Protein AF-A0A212T5V1-F1 (afdb_monomer_lite)

Secondary structure (DSSP, 8-state):
-HHHHHHHHHHHHS------PPPPPHHHHHHHHHHHHHHHHHHHHHHHHHHHHHHHHHHHHPPTTPPPPPPPPP--S--PPP--

Structure (mmCIF, N/CA/C/O backbone):
data_AF-A0A212T5V1-F1
#
_entry.id   AF-A0A212T5V1-F1
#
loop_
_atom_site.group_PDB
_atom_site.id
_atom_site.type_symbol
_atom_site.label_atom_id
_atom_site.label_alt_id
_atom_site.label_comp_id
_atom_site.label_asym_id
_atom_site.label_entity_id
_atom_site.label_seq_id
_atom_site.pdbx_PDB_ins_code
_atom_site.Cartn_x
_atom_site.Cartn_y
_atom_site.Cartn_z
_atom_site.occupancy
_atom_site.B_iso_or_equiv
_atom_site.auth_seq_id
_atom_site.auth_comp_id
_atom_site.auth_asym_id
_atom_site.auth_atom_id
_atom_site.pdbx_PDB_model_num
ATOM 1 N N . MET A 1 1 ? 30.264 5.287 39.497 1.00 50.28 1 MET A N 1
ATOM 2 C CA . MET A 1 1 ? 29.589 3.974 39.611 1.00 50.28 1 MET A CA 1
ATOM 3 C C . MET A 1 1 ? 28.273 4.058 40.397 1.00 50.28 1 MET A C 1
ATOM 5 O O . MET A 1 1 ? 27.234 3.911 39.778 1.00 50.28 1 MET A O 1
ATOM 9 N N . LYS A 1 2 ? 28.260 4.395 41.702 1.00 56.28 2 LYS A N 1
ATOM 10 C CA . LYS A 1 2 ? 27.027 4.402 42.537 1.00 56.28 2 LYS A CA 1
ATOM 11 C C . LYS A 1 2 ? 25.898 5.336 42.040 1.00 56.28 2 LYS A C 1
ATOM 13 O O . LYS A 1 2 ? 24.732 4.971 42.102 1.00 56.28 2 LYS A O 1
ATOM 18 N N . LYS A 1 3 ? 26.245 6.518 41.511 1.00 56.75 3 LYS A N 1
ATOM 19 C CA . LYS A 1 3 ? 25.282 7.538 41.036 1.00 56.75 3 LYS A CA 1
ATOM 20 C C . LYS A 1 3 ? 24.600 7.168 39.709 1.00 56.75 3 LYS A C 1
ATOM 22 O O . LYS A 1 3 ? 23.475 7.577 39.472 1.00 56.75 3 LYS A O 1
ATOM 27 N N . ILE A 1 4 ? 25.276 6.373 38.875 1.00 69.31 4 ILE A N 1
ATOM 28 C CA . ILE A 1 4 ? 24.754 5.907 37.579 1.00 69.31 4 ILE A CA 1
ATOM 29 C C . ILE A 1 4 ? 23.775 4.750 37.808 1.00 69.31 4 ILE A C 1
ATOM 31 O O . ILE A 1 4 ? 22.709 4.723 37.204 1.00 69.31 4 ILE A O 1
ATOM 35 N N . SER A 1 5 ? 24.079 3.854 38.755 1.00 64.38 5 SER A N 1
ATOM 36 C CA . SER A 1 5 ? 23.155 2.786 39.155 1.00 64.38 5 SER A CA 1
ATOM 37 C C . SER A 1 5 ? 21.835 3.324 39.713 1.00 64.38 5 SER A C 1
ATOM 39 O O . SER A 1 5 ? 20.792 2.745 39.445 1.00 64.38 5 SER A O 1
ATOM 41 N N . LEU A 1 6 ? 21.859 4.447 40.442 1.00 66.06 6 LEU A N 1
ATOM 42 C CA . LEU A 1 6 ? 20.640 5.068 40.969 1.00 66.06 6 LEU A CA 1
ATOM 43 C C . LEU A 1 6 ? 19.756 5.661 39.858 1.00 66.06 6 LEU A C 1
ATOM 45 O O . LEU A 1 6 ? 18.538 5.599 39.959 1.00 66.06 6 LEU A O 1
ATOM 49 N N . LEU A 1 7 ? 20.369 6.191 38.796 1.00 67.81 7 LEU A N 1
ATOM 50 C CA . LEU A 1 7 ? 19.688 6.851 37.677 1.00 67.81 7 LEU A CA 1
ATOM 51 C C . LEU A 1 7 ? 19.037 5.848 36.707 1.00 67.81 7 LEU A C 1
ATOM 53 O O . LEU A 1 7 ? 17.969 6.115 36.167 1.00 67.81 7 LEU A O 1
ATOM 57 N N . LEU A 1 8 ? 19.641 4.667 36.526 1.00 68.56 8 LEU A N 1
ATOM 58 C CA . LEU A 1 8 ? 19.027 3.580 35.752 1.00 68.56 8 LEU A CA 1
ATOM 59 C C . LEU A 1 8 ? 17.804 2.969 36.453 1.00 68.56 8 LEU A C 1
ATOM 61 O O . LEU A 1 8 ? 16.854 2.578 35.781 1.00 68.56 8 LEU A O 1
ATOM 65 N N . VAL A 1 9 ? 17.803 2.899 37.787 1.00 68.31 9 VAL A N 1
ATOM 66 C CA . VAL A 1 9 ? 16.685 2.321 38.554 1.00 68.31 9 VAL A CA 1
ATOM 67 C C . VAL A 1 9 ? 15.448 3.225 38.525 1.00 68.31 9 VAL A C 1
ATOM 69 O O . VAL A 1 9 ? 14.334 2.716 38.457 1.00 68.31 9 VA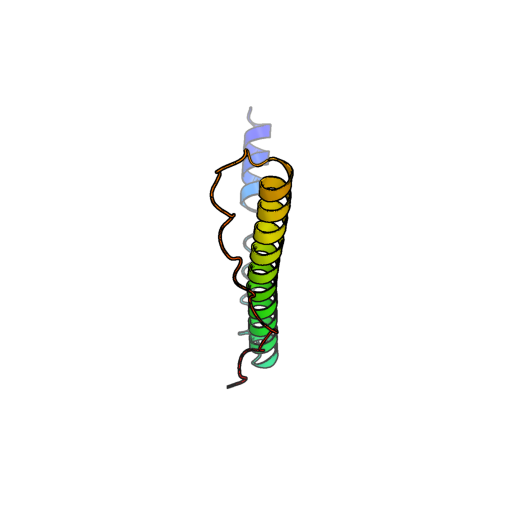L A O 1
ATOM 72 N N . THR A 1 10 ? 15.611 4.550 38.506 1.00 66.19 10 THR A N 1
ATOM 73 C CA . THR A 1 10 ? 14.486 5.499 38.414 1.00 66.19 10 THR A CA 1
ATOM 74 C C . THR A 1 10 ? 13.857 5.589 37.024 1.00 66.19 10 THR A C 1
ATOM 76 O O . THR A 1 10 ? 12.661 5.847 36.933 1.00 66.19 10 THR A O 1
ATOM 79 N N . LEU A 1 11 ? 14.605 5.337 35.942 1.00 66.56 11 LEU A N 1
ATOM 80 C CA . LEU A 1 11 ? 14.024 5.267 34.591 1.00 66.56 11 LEU A CA 1
ATOM 81 C C . LEU A 1 11 ? 13.168 4.008 34.374 1.00 66.56 11 LEU A C 1
ATOM 83 O O . LEU A 1 11 ? 12.253 4.019 33.557 1.00 66.56 11 LEU A O 1
ATOM 87 N N . LEU A 1 12 ? 13.445 2.924 35.104 1.00 62.38 12 LEU A N 1
ATOM 88 C CA . LEU A 1 12 ? 12.684 1.673 35.010 1.00 62.38 12 LEU A CA 1
ATOM 89 C C . LEU A 1 12 ? 11.356 1.717 35.787 1.00 62.38 12 LEU A C 1
ATOM 91 O O . LEU A 1 12 ? 10.477 0.898 35.529 1.00 62.38 12 LEU A O 1
ATOM 95 N N . THR A 1 13 ? 11.187 2.659 36.721 1.00 63.81 13 THR A N 1
ATOM 96 C CA . THR A 1 13 ? 9.955 2.814 37.518 1.00 63.81 13 THR A CA 1
ATOM 97 C C . THR A 1 13 ? 9.005 3.882 36.970 1.00 63.81 13 THR A C 1
ATOM 99 O O . THR A 1 13 ? 7.840 3.933 37.373 1.00 63.81 13 THR A O 1
ATOM 102 N N . SER A 1 14 ? 9.447 4.705 36.013 1.00 61.56 14 SER A N 1
ATOM 103 C CA . SER A 1 14 ? 8.600 5.677 35.322 1.00 61.56 14 SER A CA 1
ATOM 104 C C . SER A 1 14 ? 7.829 5.025 34.170 1.00 61.56 14 SER A C 1
ATOM 106 O O . SER A 1 14 ? 8.242 5.116 33.017 1.00 61.56 14 SER A O 1
ATOM 108 N N . GLY A 1 15 ? 6.693 4.385 34.460 1.00 62.97 15 GLY A N 1
ATOM 109 C CA . GLY A 1 15 ? 5.688 4.161 33.413 1.00 62.97 15 GLY A CA 1
ATOM 110 C C . GLY A 1 15 ? 4.948 2.831 33.404 1.00 62.97 15 GLY A C 1
ATOM 111 O O . GLY A 1 15 ? 4.847 2.215 32.353 1.00 62.97 15 GLY A O 1
ATOM 112 N N . PHE A 1 16 ? 4.343 2.425 34.519 1.00 59.66 16 PHE A N 1
ATOM 113 C CA . PHE A 1 16 ? 3.156 1.561 34.464 1.00 59.66 16 PHE A CA 1
ATOM 114 C C . PHE A 1 16 ? 2.060 2.131 35.361 1.00 59.66 16 PHE A C 1
ATOM 116 O O . PHE A 1 16 ? 1.606 1.505 36.314 1.00 59.66 16 PHE A O 1
ATOM 123 N N . VAL A 1 17 ? 1.598 3.342 35.035 1.00 60.31 17 VAL A N 1
ATOM 124 C CA . VAL A 1 17 ? 0.255 3.754 35.449 1.00 60.31 17 VAL A CA 1
ATOM 125 C C . VAL A 1 17 ? -0.710 3.064 34.490 1.00 60.31 17 VAL A C 1
ATOM 127 O O . VAL A 1 17 ? -1.168 3.646 33.512 1.00 60.31 17 VAL A O 1
ATOM 130 N N . MET A 1 18 ? -0.989 1.785 34.745 1.00 55.97 18 MET A N 1
ATOM 131 C CA . MET A 1 18 ? -2.172 1.124 34.195 1.00 55.97 18 MET A CA 1
ATOM 132 C C . MET A 1 18 ? -3.385 1.719 34.916 1.00 55.97 18 MET A C 1
ATOM 134 O O . MET A 1 18 ? -3.993 1.085 35.776 1.00 55.97 18 MET A O 1
ATOM 138 N N . ALA A 1 19 ? -3.721 2.975 34.605 1.00 58.84 19 ALA A N 1
ATOM 139 C CA . ALA A 1 19 ? -5.072 3.452 34.834 1.00 58.84 19 ALA A CA 1
ATOM 140 C C . ALA A 1 19 ? -5.951 2.476 34.059 1.00 58.84 19 ALA A C 1
ATOM 142 O O . ALA A 1 19 ? -5.803 2.367 32.843 1.00 58.84 19 ALA A O 1
ATOM 143 N N . LYS A 1 20 ? -6.760 1.675 34.759 1.00 52.56 20 LYS A N 1
ATOM 144 C CA . LYS A 1 20 ? -7.679 0.730 34.128 1.00 52.56 20 LYS A CA 1
ATOM 145 C C . LYS A 1 20 ? -8.553 1.549 33.187 1.00 52.56 20 LYS A C 1
ATOM 147 O O . LYS A 1 20 ? -9.458 2.240 33.649 1.00 52.56 20 LYS A O 1
ATOM 152 N N . LEU A 1 21 ? -8.210 1.544 31.896 1.00 51.88 21 LEU A N 1
ATOM 153 C CA . LEU A 1 21 ? -8.983 2.272 30.909 1.00 51.88 21 LEU A CA 1
ATOM 154 C C . LEU A 1 21 ? -10.406 1.716 31.004 1.00 51.88 21 LEU A C 1
ATOM 156 O O . LEU A 1 21 ? -10.567 0.488 31.093 1.00 51.88 21 LEU A O 1
ATOM 160 N N . PRO A 1 22 ? -11.431 2.586 31.024 1.00 66.12 22 PRO A N 1
ATOM 161 C CA . PRO A 1 22 ? -12.785 2.131 30.779 1.00 66.12 22 PRO A CA 1
ATOM 162 C C . PRO A 1 22 ? -12.751 1.264 29.522 1.00 66.12 22 PRO A C 1
ATOM 164 O O . PRO A 1 22 ? -12.028 1.583 28.572 1.00 66.12 22 PRO A O 1
ATOM 167 N N . THR A 1 23 ? -13.482 0.150 29.525 1.00 70.19 23 THR A N 1
ATOM 168 C CA . THR A 1 23 ? -13.715 -0.595 28.287 1.00 70.19 23 THR A CA 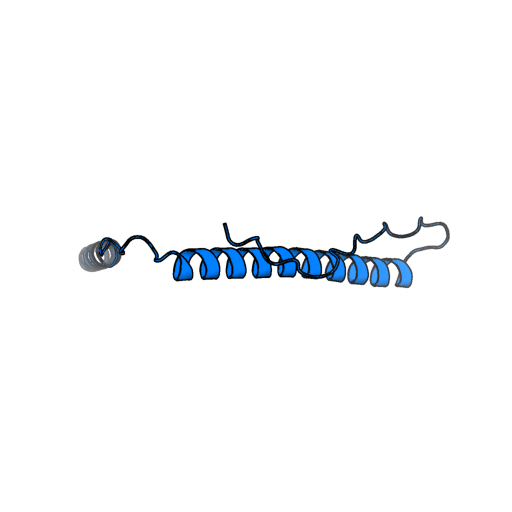1
ATOM 169 C C . THR A 1 23 ? -14.122 0.406 27.210 1.00 70.19 23 THR A C 1
ATOM 171 O O . THR A 1 23 ? -15.016 1.213 27.489 1.00 70.19 23 THR A O 1
ATOM 174 N N . PRO A 1 24 ? -13.442 0.416 26.048 1.00 69.25 24 PRO A N 1
ATOM 175 C CA . PRO A 1 24 ? -13.719 1.391 25.008 1.00 69.25 24 PRO A CA 1
ATOM 176 C C . PRO A 1 24 ? -15.210 1.370 24.706 1.00 69.25 24 PRO A C 1
ATOM 178 O O . PRO A 1 24 ? -15.823 0.300 24.636 1.00 69.25 24 PRO A O 1
ATOM 181 N N . THR A 1 25 ? -15.803 2.554 24.574 1.00 79.81 25 THR A N 1
ATOM 182 C CA . THR A 1 25 ? -17.196 2.638 24.145 1.00 79.81 25 THR A CA 1
ATOM 183 C C . THR A 1 25 ? -17.333 1.964 22.775 1.00 79.81 25 THR A C 1
ATOM 185 O O . THR A 1 25 ? -16.352 1.898 22.024 1.00 79.81 25 THR A O 1
ATOM 188 N N . PRO A 1 26 ? -18.528 1.478 22.402 1.00 83.44 26 PRO A N 1
ATOM 189 C CA . PRO A 1 26 ? -18.751 0.918 21.069 1.00 83.44 26 PRO A CA 1
ATOM 190 C C . PRO A 1 26 ? -18.273 1.853 19.945 1.00 83.44 26 PRO A C 1
ATOM 192 O O . PRO A 1 26 ? -17.680 1.404 18.968 1.00 83.44 26 PRO A O 1
ATOM 195 N N . GLU A 1 27 ? -18.423 3.168 20.132 1.00 80.94 27 GLU A N 1
ATOM 196 C CA . GLU A 1 27 ? -17.925 4.186 19.201 1.00 80.94 27 GLU A CA 1
ATOM 197 C C . GLU A 1 27 ? -16.391 4.228 19.114 1.00 80.94 27 GLU A C 1
ATOM 199 O O . GLU A 1 27 ? -15.831 4.326 18.021 1.00 80.94 27 GLU A O 1
ATOM 204 N N . GLN A 1 28 ? -15.689 4.117 20.246 1.00 84.69 28 GLN A N 1
ATOM 205 C CA . GLN A 1 28 ? -14.223 4.078 20.275 1.00 84.69 28 GLN A CA 1
ATOM 206 C C . GLN A 1 28 ? -13.670 2.789 19.659 1.00 84.69 28 GLN A C 1
ATOM 208 O O . GLN A 1 28 ? -12.657 2.835 18.961 1.00 84.69 28 GLN A O 1
ATOM 213 N N . ALA A 1 29 ? -14.337 1.653 19.884 1.00 84.38 29 ALA A N 1
ATOM 214 C CA . ALA A 1 29 ? -13.978 0.382 19.260 1.00 84.38 29 ALA A CA 1
ATOM 215 C C . ALA A 1 29 ? -14.152 0.448 17.733 1.00 84.38 29 ALA A C 1
ATOM 217 O O . ALA A 1 29 ? -13.207 0.168 16.997 1.00 84.38 29 ALA A O 1
ATOM 218 N N . ALA A 1 30 ? -15.298 0.949 17.256 1.00 85.75 30 ALA A N 1
ATOM 219 C CA . ALA A 1 30 ? -15.551 1.133 15.828 1.00 85.75 30 ALA A CA 1
ATOM 220 C C . ALA A 1 30 ? -14.545 2.099 15.171 1.00 85.75 30 ALA A C 1
ATOM 222 O O . ALA A 1 30 ? -14.063 1.847 14.064 1.00 85.75 30 ALA A O 1
ATOM 223 N N . ALA A 1 31 ? -14.171 3.185 15.857 1.00 86.75 31 ALA A N 1
ATOM 224 C CA . ALA A 1 31 ? -13.152 4.115 15.372 1.00 86.75 31 ALA A CA 1
ATOM 225 C C . ALA A 1 31 ? -11.759 3.464 15.281 1.00 86.75 31 ALA A C 1
ATOM 227 O O . ALA A 1 31 ? -11.036 3.696 14.307 1.00 86.75 31 ALA A O 1
ATOM 228 N N . ALA A 1 32 ? -11.390 2.631 16.259 1.00 87.75 32 ALA A N 1
ATOM 229 C CA . ALA A 1 32 ? -10.130 1.892 16.249 1.00 87.75 32 ALA A CA 1
ATOM 230 C C . ALA A 1 32 ? -10.085 0.848 15.120 1.00 87.75 32 ALA A C 1
ATOM 232 O O . ALA A 1 32 ? -9.080 0.755 14.411 1.00 87.75 32 ALA A O 1
ATOM 233 N N . ASP A 1 33 ? -11.182 0.122 14.896 1.00 89.75 33 ASP A N 1
ATOM 234 C CA . ASP A 1 33 ? -11.294 -0.853 13.809 1.00 89.75 33 ASP A CA 1
ATOM 235 C C . ASP A 1 33 ? -11.250 -0.181 12.434 1.00 89.75 33 ASP A C 1
ATOM 237 O O . ASP A 1 33 ? -10.556 -0.653 11.529 1.00 89.75 33 ASP A O 1
ATOM 241 N N . LEU A 1 34 ? -11.902 0.975 12.283 1.00 90.31 34 LEU A N 1
ATOM 242 C CA . LEU A 1 34 ? -11.815 1.794 11.076 1.00 90.31 34 LEU A CA 1
ATOM 243 C C . LEU A 1 34 ? -10.376 2.276 10.841 1.00 90.31 34 LEU A C 1
ATOM 245 O O . LEU A 1 34 ? -9.866 2.158 9.723 1.00 90.31 34 LEU A O 1
ATOM 249 N N . ALA A 1 35 ? -9.697 2.789 11.872 1.00 93.69 35 ALA A N 1
ATOM 250 C CA . ALA A 1 35 ? -8.308 3.233 11.767 1.00 93.69 35 ALA A CA 1
ATOM 251 C C . ALA A 1 35 ? -7.379 2.081 11.356 1.00 93.69 35 ALA A C 1
ATOM 253 O O . ALA A 1 35 ? -6.593 2.223 10.419 1.00 93.69 35 ALA A O 1
ATOM 254 N N . LYS A 1 36 ? -7.532 0.910 11.983 1.00 92.75 36 LYS A N 1
ATOM 255 C CA . LYS A 1 36 ? -6.792 -0.306 11.632 1.00 92.75 36 LYS A CA 1
ATOM 256 C C . LYS A 1 36 ? -7.055 -0.732 10.187 1.00 92.75 36 LYS A C 1
ATOM 258 O O . LYS A 1 36 ? -6.110 -1.055 9.468 1.00 92.75 36 LYS A O 1
ATOM 263 N N . ALA A 1 37 ? -8.311 -0.694 9.742 1.00 94.88 37 ALA A N 1
ATOM 264 C CA . ALA A 1 37 ? -8.678 -1.021 8.368 1.00 94.88 37 ALA A CA 1
ATOM 265 C C . ALA A 1 37 ? -8.059 -0.036 7.361 1.00 94.88 37 ALA A C 1
ATOM 267 O O . ALA A 1 37 ? -7.542 -0.465 6.328 1.00 94.88 37 ALA A O 1
ATOM 268 N N . LYS A 1 38 ? -8.052 1.270 7.667 1.00 95.44 38 LYS A N 1
ATOM 269 C CA . LYS A 1 38 ? -7.402 2.294 6.832 1.00 95.44 38 LYS A CA 1
ATOM 270 C C . LYS A 1 38 ? -5.900 2.069 6.720 1.00 95.44 38 LYS A C 1
ATOM 272 O O . LYS A 1 38 ? -5.383 2.121 5.608 1.00 95.44 38 LYS A O 1
ATOM 277 N N . THR A 1 39 ? -5.220 1.785 7.829 1.00 97.25 39 THR A N 1
ATOM 278 C CA . THR A 1 39 ? -3.782 1.482 7.824 1.00 97.25 39 THR A CA 1
ATOM 279 C C . THR A 1 39 ? -3.496 0.247 6.980 1.00 97.25 39 THR A C 1
ATOM 281 O O . THR A 1 39 ? -2.731 0.329 6.026 1.00 97.25 39 THR A O 1
ATOM 284 N N . ALA A 1 40 ? -4.211 -0.856 7.225 1.00 96.31 40 ALA A N 1
ATOM 285 C CA . ALA A 1 40 ? -4.035 -2.088 6.460 1.00 96.31 40 ALA A CA 1
ATOM 286 C C . ALA A 1 40 ? -4.307 -1.899 4.956 1.00 96.31 40 ALA A C 1
ATOM 288 O O . ALA A 1 40 ? -3.662 -2.524 4.115 1.00 96.31 40 ALA A O 1
ATOM 289 N N . HIS A 1 41 ? -5.266 -1.046 4.590 1.00 97.50 41 HIS A N 1
ATOM 290 C CA . HIS A 1 41 ? -5.498 -0.697 3.193 1.00 97.50 41 HIS A CA 1
ATOM 291 C C . HIS A 1 41 ? -4.375 0.178 2.621 1.00 97.50 41 HIS A C 1
ATOM 293 O O . HIS A 1 41 ? -3.899 -0.089 1.518 1.00 97.50 41 HIS A O 1
ATOM 299 N N . GLY A 1 42 ? -3.915 1.178 3.375 1.00 97.69 42 GLY A N 1
ATOM 300 C CA . GLY A 1 42 ? -2.775 2.020 3.017 1.00 97.69 42 GLY A CA 1
ATOM 301 C C . GLY A 1 42 ? -1.510 1.205 2.749 1.00 97.69 42 GLY A C 1
ATOM 302 O O . GLY A 1 42 ? -0.853 1.432 1.735 1.00 97.69 42 GLY A O 1
ATOM 303 N N . ASP A 1 43 ? -1.233 0.195 3.574 1.00 97.62 43 ASP A N 1
ATOM 304 C CA . ASP A 1 43 ? -0.097 -0.716 3.397 1.00 97.62 43 ASP A CA 1
ATOM 305 C C . ASP A 1 43 ? -0.197 -1.493 2.077 1.00 97.62 43 ASP A C 1
ATOM 307 O O . ASP A 1 43 ? 0.771 -1.574 1.316 1.00 97.62 43 ASP A O 1
ATOM 311 N N . LYS A 1 44 ? -1.391 -2.004 1.743 1.00 97.50 44 LYS A N 1
ATOM 312 C CA . LYS A 1 44 ? -1.637 -2.682 0.459 1.00 97.50 44 LYS A CA 1
ATOM 313 C C . LYS A 1 44 ? -1.447 -1.737 -0.732 1.00 97.50 44 LYS A C 1
ATOM 315 O O . LYS A 1 44 ? -0.858 -2.130 -1.737 1.00 97.50 44 LYS A O 1
ATOM 320 N N . VAL A 1 45 ? -1.909 -0.488 -0.626 1.00 98.12 45 VAL A N 1
ATOM 321 C CA . VAL A 1 45 ? -1.693 0.543 -1.658 1.00 98.12 45 VAL A CA 1
ATOM 322 C C . VAL A 1 45 ? -0.209 0.879 -1.796 1.00 98.12 45 VAL A C 1
ATOM 324 O O . VAL A 1 45 ? 0.285 1.015 -2.916 1.00 98.12 45 VAL A O 1
ATOM 327 N N . GLY A 1 46 ? 0.514 0.988 -0.682 1.00 97.94 46 GLY A N 1
ATOM 328 C CA . GLY A 1 46 ? 1.958 1.204 -0.663 1.00 97.94 46 GLY A CA 1
ATOM 329 C C . GLY A 1 46 ? 2.710 0.083 -1.377 1.00 97.94 46 GLY A C 1
ATOM 330 O O . GLY A 1 46 ? 3.500 0.355 -2.280 1.00 97.94 46 GLY A O 1
ATOM 331 N N . ALA A 1 47 ? 2.399 -1.174 -1.051 1.00 97.56 47 ALA A N 1
ATOM 332 C CA . ALA A 1 47 ? 2.981 -2.344 -1.706 1.00 97.56 47 ALA A CA 1
ATOM 333 C C . ALA A 1 47 ? 2.678 -2.381 -3.214 1.00 97.56 47 ALA A C 1
ATOM 335 O O . ALA A 1 47 ? 3.571 -2.649 -4.019 1.00 97.56 47 ALA A O 1
ATOM 336 N N . TYR A 1 48 ? 1.446 -2.047 -3.611 1.00 97.94 48 TYR A N 1
ATOM 337 C CA . TYR A 1 48 ? 1.071 -1.952 -5.022 1.00 97.94 48 TYR A CA 1
ATOM 338 C C . TYR A 1 48 ? 1.905 -0.902 -5.768 1.00 97.94 48 TYR A C 1
ATOM 340 O O . TYR A 1 48 ? 2.487 -1.201 -6.811 1.00 97.94 48 TYR A O 1
ATOM 348 N N . LYS A 1 49 ? 2.035 0.309 -5.213 1.00 97.62 49 LYS A N 1
ATOM 349 C CA . LYS A 1 49 ? 2.853 1.381 -5.805 1.00 97.62 49 LYS A CA 1
ATOM 350 C C . LYS A 1 49 ? 4.333 1.009 -5.878 1.00 97.62 49 LYS A C 1
ATOM 352 O O . LYS A 1 49 ? 4.980 1.305 -6.878 1.00 97.62 49 LYS A O 1
ATOM 357 N N . LEU A 1 50 ? 4.856 0.340 -4.851 1.00 97.06 50 LEU A N 1
ATOM 358 C CA . LEU A 1 50 ? 6.235 -0.141 -4.841 1.00 97.06 50 LEU A CA 1
ATOM 359 C C . LEU A 1 50 ? 6.483 -1.156 -5.962 1.00 97.06 50 LEU A C 1
ATOM 361 O O . LEU A 1 50 ? 7.460 -1.017 -6.692 1.00 97.06 50 LEU A O 1
ATOM 365 N N . CYS A 1 51 ? 5.579 -2.122 -6.144 1.00 97.69 51 CYS A N 1
ATOM 366 C CA . CYS A 1 51 ? 5.653 -3.077 -7.249 1.00 97.69 51 CYS A CA 1
ATOM 367 C C . CYS A 1 51 ? 5.672 -2.363 -8.610 1.00 97.69 51 CYS A C 1
ATOM 369 O O . CYS A 1 51 ? 6.520 -2.653 -9.454 1.00 97.69 51 CYS A O 1
ATOM 371 N N . LEU A 1 52 ? 4.793 -1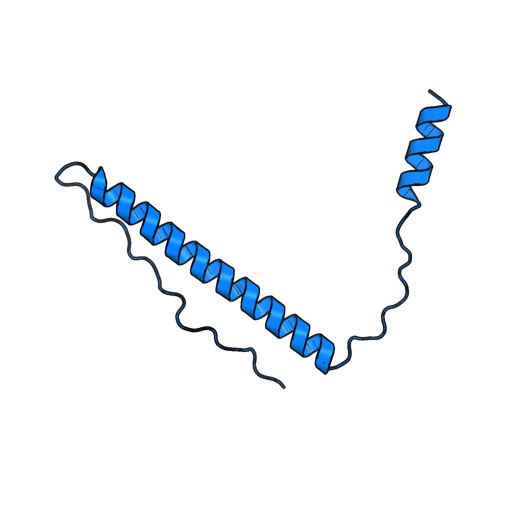.374 -8.813 1.00 97.44 52 LEU A N 1
ATOM 372 C CA . LEU A 1 52 ? 4.771 -0.597 -10.056 1.00 97.44 52 LEU A CA 1
ATOM 373 C C . LEU A 1 52 ? 6.096 0.135 -10.299 1.00 97.44 52 LEU A C 1
ATOM 375 O O . LEU A 1 52 ? 6.624 0.081 -11.408 1.00 97.44 52 LEU A O 1
ATOM 379 N N . ALA A 1 53 ? 6.659 0.768 -9.267 1.00 97.25 53 ALA A N 1
ATOM 380 C CA . ALA A 1 53 ? 7.939 1.465 -9.366 1.00 97.25 53 ALA A CA 1
ATOM 381 C C . ALA A 1 53 ? 9.094 0.505 -9.702 1.00 97.25 53 ALA A C 1
ATOM 383 O O . ALA A 1 53 ? 9.924 0.799 -10.563 1.00 97.25 53 ALA A O 1
ATOM 384 N N . GLN A 1 54 ? 9.127 -0.673 -9.075 1.00 96.62 54 GLN A N 1
ATOM 385 C CA . GLN A 1 54 ? 10.104 -1.719 -9.387 1.00 96.62 54 GLN A CA 1
ATOM 386 C C . GLN A 1 54 ? 9.976 -2.187 -10.841 1.00 96.62 54 GLN A C 1
ATOM 388 O O . GLN A 1 54 ? 10.980 -2.292 -11.547 1.00 96.62 54 GLN A O 1
ATOM 393 N N . ASN A 1 55 ? 8.747 -2.403 -11.312 1.00 96.31 55 ASN A N 1
ATOM 394 C CA . ASN A 1 55 ? 8.473 -2.794 -12.690 1.00 96.31 55 ASN A CA 1
ATOM 395 C C . ASN A 1 55 ? 8.876 -1.711 -13.693 1.00 96.31 55 ASN A C 1
ATOM 397 O O . ASN A 1 55 ? 9.388 -2.031 -14.765 1.00 96.31 55 ASN A O 1
ATOM 401 N N . GLU A 1 56 ? 8.667 -0.436 -13.368 1.00 96.06 56 GLU A N 1
ATOM 402 C CA . GLU A 1 56 ? 9.098 0.681 -14.206 1.00 96.06 56 GLU A CA 1
ATOM 403 C C . GLU A 1 56 ? 10.622 0.684 -14.375 1.00 96.06 56 GLU A C 1
ATO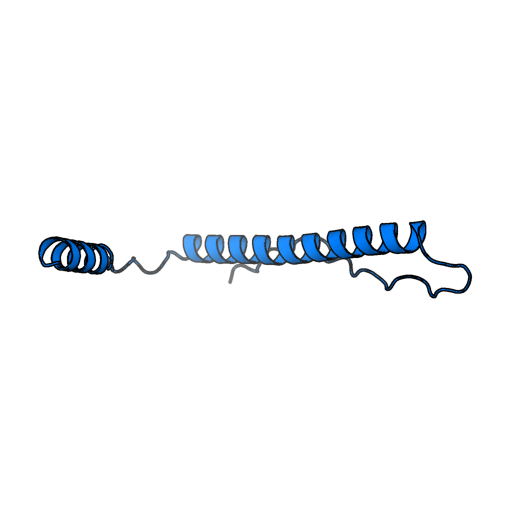M 405 O O . GLU A 1 56 ? 11.119 0.731 -15.501 1.00 96.06 56 GLU A O 1
ATOM 410 N N . VAL A 1 57 ? 11.370 0.558 -13.274 1.00 96.00 57 VAL A N 1
ATOM 411 C CA . VAL A 1 57 ? 12.838 0.479 -13.304 1.00 96.00 57 VAL A CA 1
ATOM 412 C C . VAL A 1 57 ? 13.299 -0.756 -14.081 1.00 96.00 57 VAL A C 1
ATOM 414 O O . VAL A 1 57 ? 14.142 -0.644 -14.971 1.00 96.00 57 VAL A O 1
ATOM 417 N N . ALA A 1 58 ? 12.709 -1.923 -13.814 1.00 94.69 58 ALA A N 1
ATOM 418 C CA . ALA A 1 58 ? 13.029 -3.149 -14.537 1.00 94.69 58 ALA A CA 1
ATOM 419 C C . ALA A 1 58 ? 12.777 -2.995 -16.044 1.00 94.69 58 ALA A C 1
ATOM 421 O O . ALA A 1 58 ? 13.613 -3.382 -16.853 1.00 94.69 58 ALA A O 1
ATOM 422 N N . ASN A 1 59 ? 11.672 -2.364 -16.444 1.00 94.00 59 ASN A N 1
ATOM 423 C CA . ASN A 1 59 ? 11.379 -2.121 -17.853 1.00 94.00 59 ASN A CA 1
ATOM 424 C C . ASN A 1 59 ? 12.346 -1.133 -18.512 1.00 94.00 59 ASN A C 1
ATOM 426 O O . ASN A 1 59 ? 12.657 -1.320 -19.687 1.00 94.00 59 ASN A O 1
ATOM 430 N N . LYS A 1 60 ? 12.839 -0.127 -17.780 1.00 9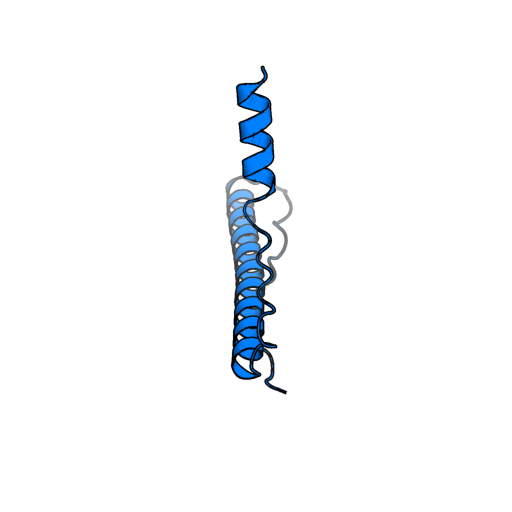4.88 60 LYS A N 1
ATOM 431 C CA . LYS A 1 60 ? 13.819 0.843 -18.295 1.00 94.88 60 LYS A CA 1
ATOM 432 C C . LYS A 1 60 ? 15.202 0.234 -18.526 1.00 94.88 60 LYS A C 1
ATOM 434 O O . LYS A 1 60 ? 15.880 0.639 -19.463 1.00 94.88 60 LYS A O 1
ATOM 439 N N . TYR A 1 61 ? 15.615 -0.725 -17.695 1.00 95.19 61 TYR A N 1
ATOM 440 C CA . TYR A 1 61 ? 16.992 -1.239 -17.698 1.00 95.19 61 TYR A CA 1
ATOM 441 C C . TYR A 1 61 ? 17.128 -2.726 -18.062 1.00 95.19 61 TYR A C 1
ATOM 443 O O . TYR A 1 61 ? 18.242 -3.255 -18.061 1.00 95.19 61 TYR A O 1
ATOM 451 N N . LYS A 1 62 ? 16.033 -3.428 -18.380 1.00 93.25 62 LYS A N 1
ATOM 452 C CA . LYS A 1 62 ? 16.093 -4.836 -18.804 1.00 93.25 62 LYS A CA 1
ATOM 453 C C . LYS A 1 62 ? 16.901 -5.003 -20.091 1.00 93.25 62 LYS A C 1
ATOM 455 O O . LYS A 1 62 ? 16.811 -4.202 -21.020 1.00 93.25 62 LYS A O 1
ATOM 460 N N . LYS A 1 63 ? 17.645 -6.106 -20.173 1.00 94.06 63 LYS A N 1
ATOM 461 C CA . LYS A 1 63 ? 18.312 -6.532 -21.410 1.00 94.06 63 LYS A CA 1
ATOM 462 C C . LYS A 1 63 ? 17.294 -7.149 -22.373 1.00 94.06 63 LYS A C 1
ATOM 464 O O . LYS A 1 63 ? 16.286 -7.715 -21.939 1.00 94.06 63 LYS A O 1
ATOM 469 N N . ALA A 1 64 ? 17.575 -7.088 -23.672 1.00 91.25 64 ALA A N 1
ATOM 470 C CA . ALA A 1 64 ? 16.769 -7.771 -24.682 1.00 91.25 64 ALA A CA 1
ATOM 471 C C . ALA A 1 64 ? 16.632 -9.274 -24.362 1.00 91.25 64 ALA A C 1
ATOM 473 O O . ALA A 1 64 ? 17.586 -9.905 -23.912 1.00 91.25 64 ALA A O 1
ATOM 474 N N . GLY A 1 65 ? 15.429 -9.825 -24.554 1.00 90.62 65 GLY A N 1
ATOM 475 C CA . GLY A 1 65 ? 15.109 -11.221 -24.229 1.00 90.62 65 GLY A CA 1
ATOM 476 C C . GLY A 1 65 ? 14.812 -11.501 -22.748 1.00 90.62 65 GLY A C 1
ATOM 477 O O . GLY A 1 65 ? 14.440 -12.621 -22.415 1.00 90.62 65 GLY A O 1
ATOM 478 N N . THR A 1 66 ? 14.921 -10.508 -21.857 1.00 92.12 66 THR A N 1
ATOM 479 C CA . THR A 1 66 ? 14.496 -10.664 -20.453 1.00 92.12 66 THR A CA 1
ATOM 480 C C . THR A 1 66 ? 12.969 -10.703 -20.361 1.00 92.12 66 THR A C 1
ATOM 482 O O . THR A 1 66 ? 12.288 -9.885 -20.987 1.00 92.12 66 THR A O 1
ATOM 485 N N . ALA A 1 67 ? 12.436 -11.624 -19.553 1.00 91.12 67 ALA A N 1
ATOM 486 C CA . ALA A 1 67 ? 11.002 -11.735 -19.300 1.00 91.12 67 ALA A CA 1
ATOM 487 C C . ALA A 1 67 ? 10.413 -10.432 -18.733 1.00 91.12 67 ALA A C 1
ATOM 489 O O . ALA A 1 67 ? 11.097 -9.643 -18.074 1.00 91.12 67 ALA A O 1
ATOM 490 N N . ALA A 1 68 ? 9.128 -10.200 -19.007 1.00 89.38 68 ALA A N 1
ATOM 491 C CA . ALA A 1 68 ? 8.424 -9.042 -18.478 1.00 89.38 68 ALA A CA 1
ATOM 492 C C . ALA A 1 68 ? 8.346 -9.102 -16.937 1.00 89.38 68 ALA A C 1
ATOM 494 O O . ALA A 1 68 ? 8.209 -10.195 -16.380 1.00 89.38 68 ALA A O 1
ATOM 495 N N . PRO A 1 69 ? 8.407 -7.949 -16.245 1.00 89.06 69 PRO A N 1
ATOM 496 C CA . PRO A 1 69 ? 8.191 -7.895 -14.803 1.00 89.06 69 PRO A CA 1
ATOM 497 C C . PRO A 1 69 ? 6.807 -8.435 -14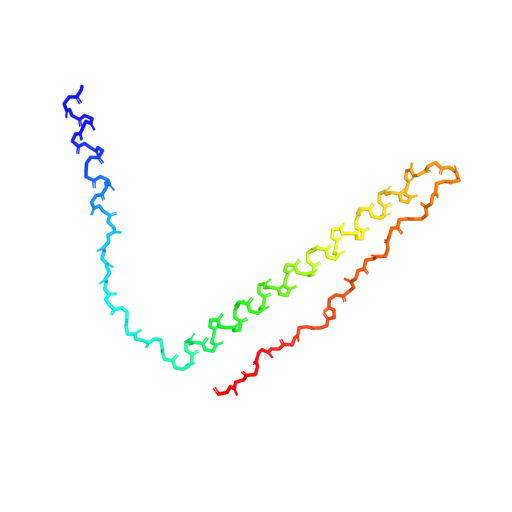.407 1.00 89.06 69 PRO A C 1
ATOM 499 O O . PRO A 1 69 ? 5.856 -8.351 -15.187 1.00 89.06 69 PRO A O 1
ATOM 502 N N . GLY A 1 70 ? 6.698 -8.988 -13.196 1.00 88.94 70 GLY A N 1
ATOM 503 C CA . GLY A 1 70 ? 5.470 -9.622 -12.703 1.00 88.94 70 GLY A CA 1
ATOM 504 C C . GLY A 1 70 ? 4.293 -8.652 -12.557 1.00 88.94 70 GLY A C 1
ATOM 505 O O . GLY A 1 70 ? 4.474 -7.444 -12.428 1.00 88.94 70 GLY A O 1
ATOM 506 N N . ALA A 1 71 ? 3.065 -9.174 -12.563 1.00 92.56 71 ALA A N 1
ATOM 507 C CA . ALA A 1 71 ? 1.869 -8.351 -12.392 1.00 92.56 71 ALA A CA 1
ATOM 508 C C . ALA A 1 71 ? 1.764 -7.784 -10.963 1.00 92.56 71 ALA A C 1
ATOM 510 O O . ALA A 1 71 ? 1.980 -8.499 -9.986 1.00 92.56 71 ALA A O 1
ATOM 511 N N . CYS A 1 72 ? 1.377 -6.511 -10.845 1.00 95.69 72 CYS A N 1
ATOM 512 C CA . CYS A 1 72 ? 1.091 -5.875 -9.560 1.00 95.69 72 CYS A CA 1
ATOM 513 C C . CYS A 1 72 ? -0.406 -5.961 -9.248 1.00 95.69 72 CYS A C 1
ATOM 515 O O . CYS A 1 72 ? -1.235 -5.524 -10.046 1.00 95.69 72 CYS A O 1
ATOM 517 N N . THR A 1 73 ? -0.761 -6.485 -8.075 1.00 95.75 73 THR A N 1
ATOM 518 C CA . THR A 1 73 ? -2.165 -6.624 -7.660 1.00 95.75 73 THR A CA 1
ATOM 519 C C . THR A 1 73 ? -2.709 -5.307 -7.125 1.00 95.75 73 THR A C 1
ATOM 521 O O . THR A 1 73 ? -2.259 -4.819 -6.088 1.00 95.75 73 THR A O 1
ATOM 524 N N . ASN A 1 74 ? -3.709 -4.746 -7.807 1.00 94.88 74 ASN A N 1
ATOM 525 C CA . ASN A 1 74 ? -4.409 -3.557 -7.334 1.00 94.88 74 ASN A CA 1
ATOM 526 C C . ASN A 1 74 ? -5.293 -3.921 -6.122 1.00 94.88 74 ASN A C 1
ATOM 528 O O . ASN A 1 74 ? -6.135 -4.813 -6.241 1.00 94.88 74 ASN A O 1
ATOM 532 N N . PRO A 1 75 ? -5.139 -3.247 -4.968 1.00 94.50 75 PRO A N 1
ATOM 533 C CA . PRO A 1 75 ? -5.910 -3.550 -3.763 1.00 94.50 75 PRO A CA 1
ATOM 534 C C . PRO A 1 75 ? -7.384 -3.119 -3.821 1.00 94.50 75 PRO A C 1
ATOM 536 O O . PRO A 1 75 ? -8.121 -3.400 -2.877 1.00 94.50 75 PRO A O 1
ATOM 539 N N . GLY A 1 76 ? -7.816 -2.456 -4.897 1.00 95.50 76 GLY A N 1
ATOM 540 C CA . GLY A 1 76 ? -9.179 -1.963 -5.067 1.00 95.50 76 GLY A CA 1
ATOM 541 C C . GLY A 1 76 ? -9.485 -0.739 -4.194 1.00 95.50 76 GLY A C 1
ATOM 542 O O . GLY A 1 76 ? -8.580 -0.167 -3.584 1.00 95.50 76 GLY A O 1
ATOM 543 N N . PRO A 1 77 ? -10.750 -0.295 -4.149 1.00 95.81 77 PRO A N 1
ATOM 544 C CA . PRO A 1 77 ? -11.181 0.768 -3.246 1.00 95.81 77 PRO A CA 1
ATOM 545 C C . PRO A 1 77 ? -11.202 0.298 -1.783 1.00 95.81 77 PRO A C 1
ATOM 547 O O . PRO A 1 77 ? -11.382 -0.885 -1.491 1.00 95.81 77 PRO A O 1
ATOM 550 N N . PHE A 1 78 ? -11.048 1.236 -0.846 1.00 94.81 78 PHE A N 1
ATOM 551 C CA . PHE A 1 78 ? -11.206 0.949 0.579 1.00 94.81 78 PHE A CA 1
ATOM 552 C C . PHE A 1 78 ? -12.654 0.559 0.898 1.00 94.81 78 PHE A C 1
ATOM 554 O O . PHE A 1 78 ? -13.582 1.296 0.564 1.00 94.81 78 PHE A O 1
ATOM 561 N N . VAL A 1 79 ? -12.832 -0.562 1.597 1.00 92.75 79 VAL A N 1
ATOM 562 C CA . VAL A 1 79 ? -14.127 -1.002 2.127 1.00 92.75 79 VAL A CA 1
ATOM 563 C C . VAL A 1 79 ? -14.081 -0.879 3.652 1.00 92.75 79 VAL A C 1
ATOM 565 O O . VAL A 1 79 ? -13.226 -1.518 4.274 1.00 92.75 79 VAL A O 1
ATOM 568 N N . PRO A 1 80 ? -14.941 -0.047 4.268 1.00 88.00 80 PRO A N 1
ATOM 569 C CA . PRO A 1 80 ? -14.978 0.092 5.717 1.00 88.00 80 PRO A CA 1
ATOM 570 C C . PRO A 1 80 ? -15.469 -1.205 6.385 1.00 88.00 80 PRO A C 1
ATOM 572 O O . PRO A 1 80 ? -16.296 -1.914 5.807 1.00 88.00 80 PRO A O 1
ATOM 575 N N . PRO A 1 81 ? -14.976 -1.529 7.594 1.00 85.06 81 PRO A N 1
ATOM 576 C CA . PRO A 1 81 ? -15.469 -2.675 8.351 1.00 85.06 81 PRO A CA 1
ATOM 577 C C . PRO A 1 81 ? -16.956 -2.495 8.692 1.00 85.06 81 PRO A C 1
ATOM 579 O O . PRO A 1 81 ? -17.397 -1.385 8.992 1.00 85.06 81 PRO A O 1
ATOM 582 N N . ALA A 1 82 ? -17.731 -3.582 8.627 1.00 78.69 82 ALA A N 1
ATOM 583 C CA . ALA A 1 82 ? -19.148 -3.561 8.976 1.00 78.69 82 ALA A CA 1
ATOM 584 C C . ALA A 1 82 ? -19.324 -3.266 10.472 1.00 78.69 82 ALA A C 1
ATOM 586 O O . ALA A 1 82 ? -18.687 -3.901 11.313 1.00 78.69 82 ALA A O 1
ATOM 587 N N . THR A 1 83 ? -20.197 -2.315 10.793 1.00 62.00 83 THR A N 1
ATOM 588 C CA . THR A 1 83 ? -20.643 -2.048 12.161 1.00 62.00 83 THR A CA 1
ATOM 589 C C . THR A 1 83 ? -21.627 -3.148 12.557 1.00 62.00 83 THR A C 1
ATOM 591 O O . THR A 1 83 ? -22.749 -3.151 12.050 1.00 62.00 83 THR A O 1
ATOM 594 N N . ASN A 1 84 ? -21.202 -4.104 13.385 1.00 52.78 84 ASN A N 1
ATOM 595 C CA . ASN A 1 84 ? -22.121 -5.020 14.071 1.00 52.78 84 ASN A CA 1
ATOM 596 C C . ASN A 1 84 ? -22.453 -4.467 15.453 1.00 52.78 84 ASN A C 1
ATOM 598 O O . ASN A 1 84 ? -21.512 -3.954 16.100 1.00 52.78 84 ASN A O 1
#

Foldseek 3Di:
DVVVVVVVVVVVPPDDPPPVPPDDDLVRVLVVQQVVLVVVLVVLVVQLVVLVVVQVVCVVDPDPPDDRRDDRDDSDDRDRDDRD

Organism: NCBI:txid2049319

pLDDT: mean 83.23, std 15.19, range [50.28, 98.12]

Radius of gyration: 24.37 Å; chains: 1; bounding box: 52×19×67 Å

Sequence (84 aa):
MKKISLLLVTLLTSGFVMAKLPTPTPEQAAAADLAKAKTAHGDKVGAYKLCLAQNEVANKYKKAGTAAPGACTNPGPFVPPATN